Protein AF-W2CU73-F1 (afdb_monomer_lite)

Structure (mmCIF, N/CA/C/O backbone):
data_AF-W2CU73-F1
#
_entry.id   AF-W2CU73-F1
#
loop_
_atom_site.group_PDB
_atom_site.id
_atom_site.type_symbol
_atom_site.label_atom_id
_atom_site.label_alt_id
_atom_site.label_comp_id
_atom_site.label_asym_id
_atom_site.label_entity_id
_atom_site.label_seq_id
_atom_site.pdbx_PDB_ins_code
_atom_site.Cartn_x
_atom_site.Cartn_y
_atom_site.Cartn_z
_atom_site.occupancy
_atom_site.B_iso_or_equiv
_atom_site.auth_seq_id
_atom_site.auth_comp_id
_atom_site.auth_asym_id
_atom_site.auth_atom_id
_atom_site.pdbx_PDB_model_num
ATOM 1 N N . ALA A 1 1 ? 31.460 -11.470 -16.468 1.00 51.22 1 ALA A N 1
ATOM 2 C CA . ALA A 1 1 ? 30.304 -11.856 -15.635 1.00 51.22 1 ALA A CA 1
ATOM 3 C C . ALA A 1 1 ? 29.035 -11.492 -16.392 1.00 51.22 1 ALA A C 1
ATOM 5 O O . ALA A 1 1 ? 28.883 -10.337 -16.770 1.00 51.22 1 ALA A O 1
ATOM 6 N N . HIS A 1 2 ? 28.194 -12.476 -16.702 1.00 55.34 2 HIS A N 1
ATOM 7 C CA . HIS A 1 2 ? 26.915 -12.266 -17.377 1.00 55.34 2 HIS A CA 1
ATOM 8 C C . HIS A 1 2 ? 25.982 -11.537 -16.402 1.00 55.34 2 HIS A C 1
ATOM 10 O O . HIS A 1 2 ? 25.681 -12.085 -15.342 1.00 55.34 2 HIS A O 1
ATOM 16 N N . LEU A 1 3 ? 25.581 -10.294 -16.699 1.00 59.44 3 LEU A N 1
ATOM 17 C CA . LEU A 1 3 ? 24.552 -9.653 -15.882 1.00 59.44 3 LEU A CA 1
ATOM 18 C C . LEU A 1 3 ? 23.264 -10.475 -16.031 1.00 59.44 3 LEU A C 1
ATOM 20 O O . LEU A 1 3 ? 22.884 -10.792 -17.161 1.00 59.44 3 LEU A O 1
ATOM 24 N N . PRO A 1 4 ? 22.594 -10.850 -14.930 1.00 53.09 4 PRO A N 1
ATOM 25 C CA . PRO A 1 4 ? 21.259 -11.414 -15.043 1.00 53.09 4 PRO A CA 1
ATOM 26 C C . PRO A 1 4 ? 20.382 -10.367 -15.747 1.00 53.09 4 PRO A C 1
ATOM 28 O O . PRO A 1 4 ? 20.528 -9.175 -15.478 1.00 53.09 4 PRO A O 1
ATOM 31 N N . PHE A 1 5 ? 19.506 -10.799 -16.656 1.00 55.47 5 PHE A N 1
ATOM 32 C CA . PHE A 1 5 ? 18.643 -9.925 -17.468 1.00 55.47 5 PHE A CA 1
ATOM 33 C C . PHE A 1 5 ? 19.355 -9.117 -18.587 1.00 55.47 5 PHE A C 1
ATOM 35 O O .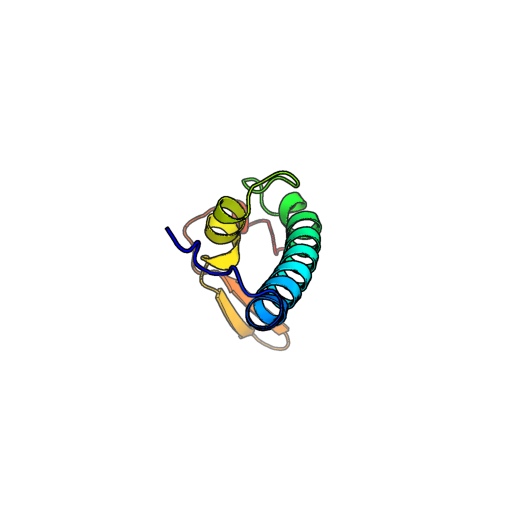 PHE A 1 5 ? 19.026 -7.959 -18.846 1.00 55.47 5 PHE A O 1
ATOM 42 N N . SER A 1 6 ? 20.285 -9.723 -19.327 1.00 58.56 6 SER A N 1
ATOM 43 C CA . SER A 1 6 ? 20.924 -9.118 -20.516 1.00 58.56 6 SER A CA 1
ATOM 44 C C . SER A 1 6 ? 20.134 -9.290 -21.829 1.00 58.56 6 SER A C 1
ATOM 46 O O . SER A 1 6 ? 20.287 -8.477 -22.740 1.00 58.56 6 SER A O 1
ATOM 48 N N . PHE A 1 7 ? 19.260 -10.299 -21.942 1.00 65.88 7 PHE A N 1
ATOM 49 C CA . PHE A 1 7 ? 18.469 -10.543 -23.157 1.00 65.88 7 PHE A CA 1
ATOM 50 C C . PHE A 1 7 ? 17.185 -9.713 -23.197 1.00 65.88 7 PHE A C 1
ATOM 52 O O . PHE A 1 7 ? 16.193 -10.013 -22.538 1.00 65.88 7 PHE A O 1
ATOM 59 N N . MET A 1 8 ? 17.183 -8.663 -24.017 1.00 64.88 8 MET A N 1
ATOM 60 C CA . MET A 1 8 ? 16.074 -7.707 -24.117 1.00 64.88 8 MET A CA 1
ATOM 61 C C . MET A 1 8 ? 14.708 -8.361 -24.399 1.00 64.88 8 MET A C 1
ATOM 63 O O . MET A 1 8 ? 13.708 -7.897 -23.861 1.00 64.88 8 MET A O 1
ATOM 67 N N . ALA A 1 9 ? 14.662 -9.455 -25.169 1.00 68.50 9 ALA A N 1
ATOM 68 C CA . ALA A 1 9 ? 13.429 -10.194 -25.4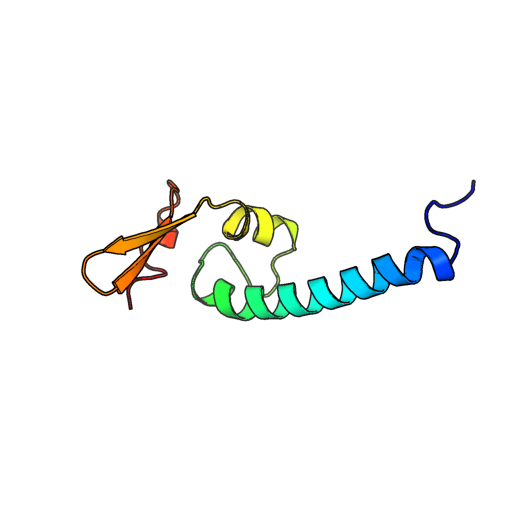55 1.00 68.50 9 ALA A CA 1
ATOM 69 C C . ALA A 1 9 ? 12.859 -10.923 -24.221 1.00 68.50 9 ALA A C 1
ATOM 71 O O . ALA A 1 9 ? 11.654 -10.883 -23.990 1.00 68.50 9 ALA A O 1
ATOM 72 N N . GLU A 1 10 ? 13.714 -11.518 -23.385 1.00 69.56 10 GLU A N 1
ATOM 73 C CA . GLU A 1 10 ? 13.310 -12.209 -22.149 1.00 69.56 10 GLU A CA 1
ATOM 74 C C . GLU A 1 10 ? 12.891 -11.211 -21.055 1.00 69.56 10 GLU A C 1
ATOM 76 O O . GLU A 1 10 ? 11.996 -11.476 -20.252 1.00 69.56 10 GLU A O 1
ATOM 81 N N . ASN A 1 11 ? 13.478 -10.010 -21.069 1.00 78.56 11 ASN A N 1
ATOM 82 C CA . ASN A 1 11 ? 13.245 -8.984 -20.045 1.00 78.56 11 ASN A CA 1
ATOM 83 C C . ASN A 1 11 ? 12.171 -7.971 -20.434 1.00 78.56 11 ASN A C 1
ATOM 85 O O . ASN A 1 11 ? 11.763 -7.166 -19.595 1.00 78.56 11 ASN A O 1
ATOM 89 N N . MET A 1 12 ? 11.689 -8.006 -21.680 1.00 84.69 12 MET A N 1
ATOM 90 C CA . MET A 1 12 ? 10.644 -7.105 -22.164 1.00 84.69 12 MET A CA 1
ATOM 91 C C . MET A 1 12 ? 9.360 -7.260 -21.349 1.00 84.69 12 MET A C 1
ATOM 93 O O . MET A 1 12 ? 8.776 -6.256 -20.945 1.00 84.69 12 MET A O 1
ATOM 97 N N . ALA A 1 13 ? 8.957 -8.497 -21.043 1.00 84.44 13 ALA A N 1
ATOM 98 C CA . ALA A 1 13 ? 7.784 -8.756 -20.214 1.00 84.44 13 ALA A CA 1
ATOM 99 C C . ALA A 1 13 ? 7.953 -8.157 -18.805 1.00 84.44 13 ALA A C 1
ATOM 101 O O . ALA A 1 13 ? 7.084 -7.424 -18.334 1.00 84.44 13 ALA A O 1
ATOM 102 N N . PHE A 1 14 ? 9.106 -8.375 -18.163 1.00 83.44 14 PHE A N 1
ATOM 103 C CA . PHE A 1 14 ? 9.414 -7.798 -16.849 1.00 83.44 14 PHE A CA 1
ATOM 104 C C . PHE A 1 14 ? 9.428 -6.267 -16.869 1.00 83.44 14 PHE A C 1
ATOM 106 O O . PHE A 1 14 ? 8.870 -5.633 -15.973 1.00 83.44 14 PHE A O 1
ATOM 113 N N . MET A 1 15 ? 10.021 -5.658 -17.896 1.00 87.81 15 MET A N 1
ATOM 114 C CA . MET A 1 15 ? 10.053 -4.204 -18.070 1.00 87.81 15 MET A CA 1
ATOM 115 C C . MET A 1 15 ? 8.650 -3.630 -18.295 1.00 87.81 15 MET A C 1
ATOM 117 O O . MET A 1 15 ? 8.289 -2.636 -17.665 1.00 87.81 15 MET A O 1
ATOM 121 N N . MET A 1 16 ? 7.836 -4.280 -19.130 1.00 90.25 16 MET A N 1
ATOM 122 C CA . MET A 1 16 ? 6.463 -3.863 -19.412 1.00 90.25 16 MET A CA 1
ATOM 123 C C . MET A 1 16 ? 5.593 -3.935 -18.151 1.00 90.25 16 MET A C 1
ATOM 125 O O . MET A 1 16 ? 4.936 -2.953 -17.800 1.00 90.25 16 MET A O 1
ATOM 129 N N . VAL A 1 17 ? 5.664 -5.042 -17.406 1.00 92.00 17 VAL A N 1
ATOM 130 C CA . VAL A 1 17 ? 4.958 -5.193 -16.124 1.00 92.00 17 VAL A CA 1
ATOM 131 C C . VAL A 1 17 ? 5.455 -4.162 -15.105 1.00 92.00 17 VAL A C 1
ATOM 133 O O . VAL A 1 17 ? 4.649 -3.524 -14.430 1.00 92.00 17 VAL A O 1
ATOM 136 N N . THR A 1 18 ? 6.767 -3.917 -15.031 1.00 91.75 18 THR A N 1
ATOM 137 C CA . THR A 1 18 ? 7.348 -2.912 -14.124 1.00 91.75 18 THR A CA 1
ATOM 138 C C . THR A 1 18 ? 6.852 -1.502 -14.450 1.00 91.75 18 THR A C 1
ATOM 140 O O . THR A 1 18 ? 6.525 -0.744 -13.536 1.00 91.75 18 THR A O 1
ATOM 143 N N . ALA A 1 19 ? 6.739 -1.148 -15.733 1.00 92.94 19 ALA A N 1
ATOM 144 C CA . ALA A 1 19 ? 6.218 0.146 -16.167 1.00 92.94 19 ALA A CA 1
ATOM 145 C C . ALA A 1 19 ? 4.729 0.312 -15.816 1.00 92.94 19 ALA A C 1
ATOM 147 O O . ALA A 1 19 ? 4.335 1.346 -15.267 1.00 92.94 19 ALA A O 1
ATOM 148 N N . MET A 1 20 ? 3.912 -0.722 -16.046 1.00 95.88 20 MET A N 1
ATOM 149 C CA . MET A 1 20 ? 2.496 -0.727 -15.653 1.00 95.88 20 MET A CA 1
ATOM 150 C C . MET A 1 20 ? 2.336 -0.559 -14.136 1.00 95.88 20 MET A C 1
ATOM 152 O O . MET A 1 20 ? 1.596 0.316 -13.677 1.00 95.88 20 MET A O 1
ATOM 156 N N . LEU A 1 21 ? 3.093 -1.330 -13.351 1.00 93.44 21 LEU A N 1
ATOM 157 C CA . LEU A 1 21 ? 3.103 -1.235 -11.890 1.00 93.44 21 LEU A CA 1
ATOM 158 C C . LEU A 1 21 ? 3.583 0.135 -11.408 1.00 93.44 21 LEU A C 1
ATOM 160 O O . LEU A 1 21 ? 3.044 0.662 -10.435 1.00 93.44 21 LEU A O 1
ATOM 164 N N . LYS A 1 22 ? 4.565 0.744 -12.083 1.00 92.62 22 LYS A N 1
ATOM 165 C CA . LYS A 1 22 ? 5.058 2.082 -11.742 1.00 92.62 22 LYS A CA 1
ATOM 166 C C . LYS A 1 22 ? 3.976 3.142 -11.926 1.00 92.62 22 LYS A C 1
ATOM 168 O O . LYS A 1 22 ? 3.807 3.973 -11.033 1.00 92.62 22 LYS A O 1
ATOM 173 N N . ASN A 1 23 ? 3.240 3.096 -13.034 1.00 93.69 23 ASN A N 1
ATOM 174 C CA . ASN A 1 23 ? 2.132 4.017 -13.291 1.00 93.69 23 ASN A CA 1
ATOM 175 C C . ASN A 1 23 ? 1.029 3.861 -12.238 1.00 93.69 23 ASN A C 1
ATOM 177 O O . ASN A 1 23 ? 0.593 4.849 -11.645 1.00 93.69 23 ASN A O 1
ATOM 181 N N . PHE A 1 24 ? 0.653 2.617 -11.935 1.00 92.38 24 PHE A N 1
ATOM 182 C CA . PHE A 1 24 ? -0.334 2.309 -10.902 1.00 92.38 24 PHE A CA 1
ATOM 183 C C . PHE A 1 24 ? 0.102 2.796 -9.511 1.00 92.38 24 PHE A C 1
ATOM 185 O O . PHE A 1 24 ? -0.649 3.478 -8.816 1.00 92.38 24 PHE A O 1
ATOM 192 N N . TYR A 1 25 ? 1.352 2.522 -9.131 1.00 92.50 25 TYR A N 1
ATOM 193 C CA . TYR A 1 25 ? 1.957 2.998 -7.890 1.00 92.50 25 TYR A CA 1
ATOM 194 C C . TYR A 1 25 ? 1.908 4.526 -7.764 1.00 92.50 25 TYR A C 1
ATOM 196 O O . TYR A 1 25 ? 1.511 5.043 -6.720 1.00 92.50 25 TYR A O 1
ATOM 204 N N . LEU A 1 26 ? 2.305 5.254 -8.814 1.00 92.62 26 LEU A N 1
ATOM 205 C CA . LEU A 1 26 ? 2.319 6.719 -8.802 1.00 92.62 26 LEU A CA 1
ATOM 206 C C . LEU A 1 26 ? 0.908 7.294 -8.644 1.00 92.62 26 LEU A C 1
ATOM 208 O O . LEU A 1 26 ? 0.717 8.248 -7.887 1.00 92.62 26 LEU A O 1
ATOM 212 N N . TYR A 1 27 ? -0.073 6.694 -9.319 1.00 93.00 27 TYR A N 1
ATOM 213 C CA . TYR A 1 27 ? -1.475 7.074 -9.187 1.00 93.00 27 TYR A CA 1
ATOM 214 C C . TYR A 1 27 ? -1.991 6.869 -7.756 1.00 93.00 27 TYR A C 1
ATOM 216 O O . TYR A 1 27 ? -2.546 7.798 -7.159 1.00 93.00 27 TYR A O 1
ATOM 224 N N . LEU A 1 28 ? -1.760 5.680 -7.187 1.00 91.38 28 LEU A N 1
ATOM 225 C CA . LEU A 1 28 ? -2.204 5.331 -5.838 1.00 91.38 28 LEU A CA 1
ATOM 226 C C . LEU A 1 28 ? -1.551 6.203 -4.768 1.00 91.38 28 LEU A C 1
ATOM 228 O O . LEU A 1 28 ? -2.251 6.760 -3.925 1.00 91.38 28 LEU A O 1
ATOM 232 N N . VAL A 1 29 ? -0.225 6.366 -4.810 1.00 92.25 29 VAL A N 1
ATOM 233 C CA . VAL A 1 29 ? 0.494 7.205 -3.842 1.00 92.25 29 VAL A CA 1
ATOM 234 C C . VAL A 1 29 ? -0.031 8.632 -3.862 1.00 92.25 29 VAL A C 1
ATOM 236 O O . VAL A 1 29 ? -0.194 9.211 -2.794 1.00 92.25 29 VAL A O 1
ATOM 239 N N . ARG A 1 30 ? -0.349 9.186 -5.037 1.00 90.81 30 ARG A N 1
ATOM 240 C CA . ARG A 1 30 ? -0.880 10.549 -5.149 1.00 90.81 30 ARG A CA 1
ATOM 241 C C . ARG A 1 30 ? -2.238 10.723 -4.464 1.00 90.81 30 ARG A C 1
ATOM 243 O O . ARG A 1 30 ? -2.471 11.791 -3.912 1.00 90.81 30 ARG A O 1
ATOM 250 N N . HIS A 1 31 ? -3.099 9.707 -4.502 1.00 88.00 31 HIS A N 1
ATOM 251 C CA . HIS A 1 31 ? -4.422 9.745 -3.865 1.00 88.00 31 HIS A CA 1
ATOM 252 C C . HIS A 1 31 ? -4.348 9.435 -2.366 1.00 88.00 31 HIS A C 1
ATOM 254 O O . HIS A 1 31 ? -5.005 10.078 -1.554 1.00 88.00 31 HIS A O 1
ATOM 260 N N . ILE A 1 32 ? -3.532 8.452 -1.988 1.00 87.38 32 ILE A N 1
ATOM 261 C CA . ILE A 1 32 ? -3.475 7.939 -0.616 1.00 87.38 32 ILE A CA 1
ATOM 262 C C . ILE A 1 32 ? -2.599 8.819 0.279 1.00 87.38 32 ILE A C 1
ATOM 264 O O . ILE A 1 32 ? -2.879 8.921 1.471 1.00 87.38 32 ILE A O 1
ATOM 268 N N . SER A 1 33 ? -1.570 9.487 -0.258 1.00 87.94 33 SER A N 1
ATOM 269 C CA . SER A 1 33 ? -0.680 10.350 0.537 1.00 87.94 33 SER A CA 1
ATOM 270 C C . SER A 1 33 ? -1.410 11.489 1.238 1.00 87.94 33 SER A C 1
ATOM 272 O O . SER A 1 33 ? -0.975 11.941 2.288 1.00 87.94 33 SER A O 1
ATOM 274 N N . ASP A 1 34 ? -2.513 11.958 0.654 1.00 85.06 34 ASP A N 1
ATOM 275 C CA . ASP A 1 34 ? -3.283 13.071 1.214 1.00 85.06 34 ASP A CA 1
ATOM 276 C C . ASP A 1 34 ? -4.142 12.615 2.406 1.00 85.06 34 ASP A C 1
ATOM 278 O O . ASP A 1 34 ? -4.542 13.427 3.234 1.00 85.06 34 ASP A O 1
ATOM 282 N N . LYS A 1 35 ? -4.379 11.304 2.531 1.00 84.25 35 LYS A N 1
ATOM 283 C CA . LYS A 1 35 ? -5.142 10.703 3.628 1.00 84.25 35 LYS A CA 1
ATOM 284 C C . LYS A 1 35 ? -4.236 10.055 4.680 1.00 84.25 35 LYS A C 1
ATOM 286 O O . LYS A 1 35 ? -4.468 10.185 5.877 1.00 84.25 35 LYS A O 1
ATOM 291 N N . VAL A 1 36 ? -3.177 9.366 4.258 1.00 85.00 36 VAL A N 1
ATOM 292 C CA . VAL A 1 36 ? -2.284 8.609 5.142 1.00 85.00 36 VAL A CA 1
ATOM 293 C C . VAL A 1 36 ? -1.073 9.462 5.519 1.00 85.00 36 VAL A C 1
ATOM 295 O O . VAL A 1 36 ? -0.087 9.503 4.791 1.00 85.00 36 VAL A O 1
ATOM 298 N N . LYS A 1 37 ? -1.113 10.088 6.704 1.00 83.62 37 LYS A N 1
ATOM 299 C CA . LYS A 1 37 ? -0.082 11.020 7.220 1.00 83.62 37 LYS A CA 1
ATOM 300 C C . LYS A 1 37 ? 1.390 10.579 7.024 1.00 83.62 37 LYS A C 1
ATOM 302 O O . LYS A 1 37 ? 2.196 11.418 6.625 1.00 83.62 37 LYS A O 1
ATOM 307 N N . PRO A 1 38 ? 1.802 9.315 7.276 1.00 85.25 38 PRO A N 1
ATOM 308 C CA . PRO A 1 38 ? 3.200 8.904 7.070 1.00 85.25 38 PRO A CA 1
ATOM 309 C C . PRO A 1 38 ? 3.605 8.703 5.598 1.00 85.25 38 PRO A C 1
ATOM 311 O O . PRO A 1 38 ? 4.786 8.498 5.307 1.00 85.25 38 PRO A O 1
ATOM 314 N N . LEU A 1 39 ? 2.660 8.745 4.658 1.00 88.44 39 LEU A N 1
ATOM 315 C CA . LEU A 1 39 ? 2.909 8.612 3.228 1.00 88.44 39 LEU A CA 1
ATOM 316 C C . LEU A 1 39 ? 2.977 9.991 2.567 1.00 88.44 39 LEU A C 1
ATOM 318 O O . LEU A 1 39 ? 2.018 10.748 2.575 1.00 88.44 39 LEU A O 1
ATOM 322 N N . LYS A 1 40 ? 4.108 10.306 1.933 1.00 89.25 40 LYS A N 1
ATOM 323 C CA . LYS A 1 40 ? 4.279 11.508 1.108 1.00 89.25 40 LYS A CA 1
ATOM 324 C C . LYS A 1 40 ? 4.169 11.139 -0.369 1.00 89.25 40 LYS A C 1
ATOM 326 O O . LYS A 1 40 ? 4.515 10.025 -0.756 1.00 89.25 40 LYS A O 1
ATOM 331 N N . LYS A 1 41 ? 3.810 12.105 -1.221 1.00 88.88 41 LYS A N 1
ATOM 332 C CA . LYS A 1 41 ? 3.807 11.938 -2.693 1.00 88.88 41 LYS A CA 1
ATOM 333 C C . LYS A 1 41 ? 5.171 11.500 -3.243 1.00 88.88 41 LYS A C 1
ATOM 335 O O . LYS A 1 41 ? 5.247 10.795 -4.242 1.00 88.88 41 LYS A O 1
ATOM 340 N N . THR A 1 42 ? 6.248 11.888 -2.559 1.00 90.06 42 THR A N 1
ATOM 341 C CA . THR A 1 42 ? 7.641 11.552 -2.888 1.00 90.06 42 THR A CA 1
ATOM 342 C C . THR A 1 42 ? 8.171 10.318 -2.151 1.00 90.06 42 THR A C 1
ATOM 344 O O . THR A 1 42 ? 9.343 9.969 -2.314 1.00 90.06 42 THR A O 1
ATOM 347 N N . SER A 1 43 ? 7.350 9.648 -1.331 1.00 90.25 43 SER A N 1
ATOM 348 C CA . SER A 1 43 ? 7.763 8.431 -0.631 1.00 90.25 43 SER A CA 1
ATOM 349 C C . SER A 1 43 ? 8.228 7.366 -1.625 1.00 90.25 43 SER A C 1
ATOM 351 O O . SER A 1 43 ? 7.764 7.293 -2.761 1.00 90.25 43 SER A O 1
ATOM 353 N N . ARG A 1 44 ? 9.179 6.531 -1.197 1.00 90.81 44 ARG A N 1
ATOM 354 C CA . ARG A 1 44 ? 9.669 5.394 -1.989 1.00 90.81 44 ARG A CA 1
ATOM 355 C C . ARG A 1 44 ? 8.680 4.226 -1.931 1.00 90.81 44 ARG A C 1
ATOM 357 O O . ARG A 1 44 ? 7.944 4.084 -0.956 1.00 90.81 44 ARG A O 1
ATOM 364 N N . LEU A 1 45 ? 8.775 3.315 -2.905 1.00 91.56 45 LEU A N 1
ATOM 365 C CA . LEU A 1 45 ? 7.920 2.124 -2.998 1.00 91.56 45 LEU A CA 1
ATOM 366 C C . LEU A 1 45 ? 7.913 1.288 -1.707 1.00 91.56 45 LEU A C 1
ATOM 368 O O . LEU A 1 45 ? 6.853 0.871 -1.260 1.00 91.56 45 LEU A O 1
ATOM 372 N N . LYS A 1 46 ? 9.069 1.102 -1.053 1.00 92.44 46 LYS A N 1
ATOM 373 C CA . LYS A 1 46 ? 9.151 0.353 0.217 1.00 92.44 46 LYS A CA 1
ATOM 374 C C . LYS A 1 46 ? 8.281 0.957 1.325 1.00 92.44 46 LYS A C 1
ATOM 376 O O . LYS A 1 46 ? 7.632 0.218 2.054 1.00 92.44 46 LYS A O 1
ATOM 381 N N . ALA A 1 47 ? 8.245 2.286 1.433 1.00 91.69 47 ALA A N 1
ATOM 382 C CA . ALA A 1 47 ? 7.420 2.967 2.427 1.00 91.69 47 ALA A CA 1
ATOM 383 C C . ALA A 1 47 ? 5.928 2.820 2.097 1.00 91.69 47 ALA A C 1
ATOM 385 O O . ALA A 1 47 ? 5.129 2.567 2.991 1.00 91.69 47 ALA A O 1
ATOM 386 N N . PHE A 1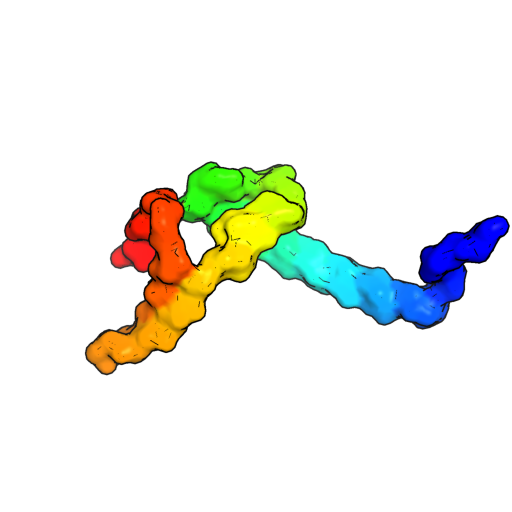 48 ? 5.554 2.905 0.818 1.00 91.81 48 PHE A N 1
ATOM 387 C CA . PHE A 1 48 ? 4.187 2.617 0.377 1.00 91.81 48 PHE A CA 1
ATOM 388 C C . PHE A 1 48 ? 3.755 1.189 0.693 1.00 91.81 48 PHE A C 1
ATOM 390 O O . PHE A 1 48 ? 2.672 0.996 1.238 1.00 91.81 48 PHE A O 1
ATOM 397 N N . ILE A 1 49 ? 4.615 0.203 0.435 1.00 92.06 49 ILE A N 1
ATOM 398 C CA . ILE A 1 49 ? 4.320 -1.189 0.779 1.00 92.06 49 ILE A CA 1
ATOM 399 C C . ILE A 1 49 ? 4.102 -1.317 2.291 1.00 92.06 49 ILE A C 1
ATOM 401 O O . ILE A 1 49 ? 3.049 -1.776 2.713 1.00 92.06 49 ILE A O 1
ATOM 405 N N . LEU A 1 50 ? 5.034 -0.818 3.106 1.00 90.94 50 LEU A N 1
ATOM 406 C CA . LEU A 1 50 ? 4.958 -0.910 4.567 1.00 90.9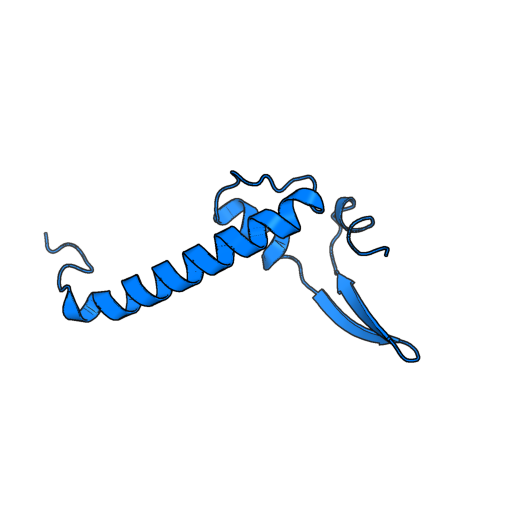4 50 LEU A CA 1
ATOM 407 C C . LEU A 1 50 ? 3.726 -0.213 5.164 1.00 90.94 50 LEU A C 1
ATOM 409 O O . LEU A 1 50 ? 3.109 -0.703 6.118 1.00 90.94 50 LEU A O 1
ATOM 413 N N . HIS A 1 51 ? 3.414 0.984 4.668 1.00 89.06 51 HIS A N 1
ATOM 414 C CA . HIS A 1 51 ? 2.371 1.809 5.255 1.00 89.06 51 HIS A CA 1
ATOM 415 C C . HIS A 1 51 ? 0.991 1.453 4.735 1.00 89.06 51 HIS A C 1
ATOM 417 O O . HIS A 1 51 ? 0.086 1.456 5.561 1.00 89.06 51 HIS A O 1
ATOM 423 N N . PHE A 1 52 ? 0.842 1.113 3.452 1.00 88.69 52 PHE A N 1
ATOM 424 C CA . PHE A 1 52 ? -0.446 0.855 2.807 1.00 88.69 52 PHE A CA 1
ATOM 425 C C . PHE A 1 52 ? -0.666 -0.629 2.479 1.00 88.69 52 PHE A C 1
ATOM 427 O O . PHE A 1 52 ? -1.595 -1.227 3.007 1.00 88.69 52 PHE A O 1
ATOM 434 N N . VAL A 1 53 ? 0.195 -1.246 1.662 1.00 90.44 53 VAL A N 1
ATOM 435 C CA . VAL A 1 53 ? -0.037 -2.611 1.131 1.00 90.44 53 VAL A CA 1
ATOM 436 C C . VAL A 1 53 ? 0.004 -3.684 2.222 1.00 90.44 53 VAL A C 1
ATOM 438 O O . VAL A 1 53 ? -0.794 -4.613 2.210 1.00 90.44 53 VAL A O 1
ATOM 441 N N . SER A 1 54 ? 0.923 -3.563 3.178 1.00 91.81 54 SER A N 1
ATOM 442 C CA . SER A 1 54 ? 1.097 -4.526 4.270 1.00 91.81 54 SER A CA 1
ATOM 443 C C . SER A 1 54 ? 0.042 -4.402 5.374 1.00 91.81 54 SER A C 1
ATOM 445 O O . SER A 1 54 ? 0.138 -5.114 6.370 1.00 91.81 54 SER A O 1
ATOM 447 N N . VAL A 1 55 ? -0.927 -3.488 5.256 1.00 90.69 55 VAL A N 1
ATOM 448 C CA . VAL A 1 55 ? -2.003 -3.352 6.242 1.00 90.69 55 VAL A CA 1
ATOM 449 C C . VAL A 1 55 ? -3.096 -4.374 5.926 1.00 90.69 55 VAL A C 1
ATOM 451 O O . VAL A 1 55 ? -3.726 -4.274 4.874 1.00 90.69 55 VAL A O 1
ATOM 454 N N . PRO A 1 56 ? -3.350 -5.351 6.812 1.00 91.81 56 PRO A N 1
ATOM 455 C CA . PRO A 1 56 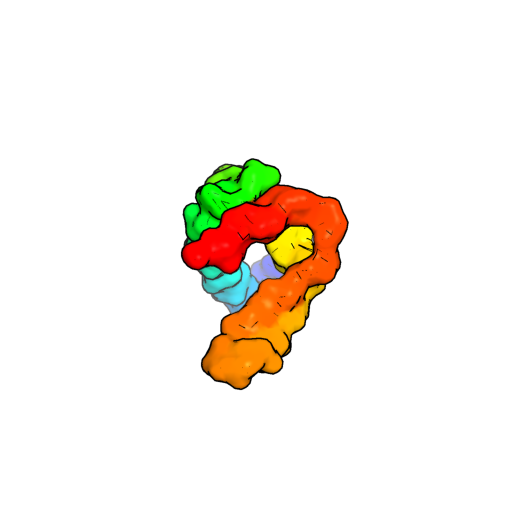? -4.400 -6.329 6.581 1.00 91.81 56 PRO A CA 1
ATOM 456 C C . PRO A 1 56 ? -5.773 -5.659 6.671 1.00 91.81 56 PRO A C 1
ATOM 458 O O . PRO A 1 56 ? -6.047 -4.869 7.580 1.00 91.81 56 PRO A O 1
ATOM 461 N N . ALA A 1 57 ? -6.644 -6.000 5.726 1.00 90.94 57 ALA A N 1
ATOM 462 C CA . ALA A 1 57 ? -7.985 -5.450 5.629 1.00 90.94 57 ALA A CA 1
ATOM 463 C C . ALA A 1 57 ? -8.992 -6.526 5.214 1.00 90.94 57 ALA A C 1
ATOM 465 O O . ALA A 1 57 ? -8.646 -7.478 4.512 1.00 90.94 57 ALA A O 1
ATOM 466 N N . LYS A 1 58 ? -10.249 -6.363 5.625 1.00 91.81 58 LYS A N 1
ATOM 467 C CA . LYS A 1 58 ? -11.364 -7.226 5.225 1.00 91.81 58 LYS A CA 1
ATOM 468 C C . LYS A 1 58 ? -12.568 -6.376 4.865 1.00 91.81 58 LYS A C 1
ATOM 470 O O . LYS A 1 58 ? -12.979 -5.511 5.632 1.00 91.81 58 LYS A O 1
ATOM 475 N N . TRP A 1 59 ? -13.165 -6.674 3.720 1.00 91.25 59 TRP A N 1
ATOM 476 C CA . TRP A 1 59 ? -14.454 -6.114 3.341 1.00 91.25 59 TRP A CA 1
ATOM 477 C C . TRP A 1 59 ? -15.557 -6.882 4.074 1.00 91.25 59 TRP A C 1
ATOM 479 O O . TRP A 1 59 ? -15.644 -8.109 3.971 1.00 91.25 59 TRP A O 1
ATOM 489 N N . VAL A 1 60 ? -16.359 -6.176 4.864 1.00 91.25 60 VAL A N 1
ATOM 490 C CA . VAL A 1 60 ? -17.443 -6.751 5.665 1.00 91.25 60 VAL A CA 1
ATOM 491 C C . VAL A 1 60 ? -18.758 -6.110 5.240 1.00 91.25 60 VAL A C 1
ATOM 493 O O . VAL A 1 60 ? -18.858 -4.891 5.107 1.00 91.25 60 VAL A O 1
ATOM 496 N N . ARG A 1 61 ? -19.778 -6.942 5.015 1.00 92.75 61 ARG A N 1
ATOM 497 C CA . ARG A 1 61 ? -21.146 -6.477 4.784 1.00 92.75 61 ARG A CA 1
ATOM 498 C C . ARG A 1 61 ? -21.785 -6.177 6.136 1.00 92.75 61 ARG A C 1
ATOM 500 O O . ARG A 1 61 ? -22.054 -7.105 6.894 1.00 92.75 61 ARG A O 1
ATOM 507 N N . THR A 1 62 ? -22.049 -4.907 6.416 1.00 88.94 62 THR A N 1
ATOM 508 C CA . THR A 1 62 ? -22.726 -4.477 7.646 1.00 88.94 62 THR A CA 1
ATOM 509 C C . THR A 1 62 ? -24.020 -3.769 7.263 1.00 88.94 62 THR A C 1
ATOM 511 O O . THR A 1 62 ? -24.012 -2.733 6.596 1.00 88.94 62 THR A O 1
ATOM 514 N N . GLY A 1 63 ? -25.159 -4.367 7.625 1.00 87.19 63 GLY A N 1
ATOM 515 C CA . GLY A 1 63 ? -26.477 -3.903 7.187 1.00 87.19 63 GLY A CA 1
ATOM 516 C C . GLY A 1 63 ? -26.626 -3.961 5.660 1.00 87.19 63 GLY A C 1
ATOM 517 O O . GLY A 1 63 ? -26.740 -5.040 5.080 1.00 87.19 63 GLY A O 1
ATOM 518 N N . ARG A 1 64 ? -26.626 -2.793 4.999 1.00 90.19 64 ARG A N 1
ATOM 519 C CA . ARG A 1 64 ? -26.745 -2.648 3.529 1.00 90.19 64 ARG A CA 1
ATOM 520 C C . ARG A 1 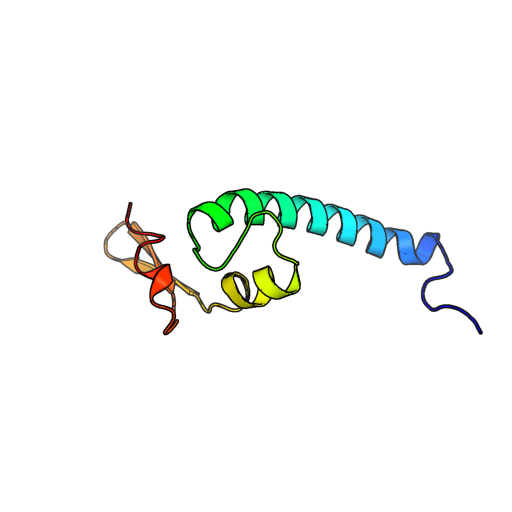64 ? -25.507 -2.046 2.859 1.00 90.19 64 ARG A C 1
ATOM 522 O O . ARG A 1 64 ? -25.500 -1.881 1.639 1.00 90.19 64 ARG A O 1
ATOM 529 N N . GLN A 1 65 ? -24.468 -1.743 3.628 1.00 89.50 65 GLN A N 1
ATOM 530 C CA . GLN A 1 65 ? -23.226 -1.165 3.127 1.00 89.50 65 GLN A CA 1
ATOM 531 C C . GLN A 1 65 ? -22.102 -2.193 3.208 1.00 89.50 65 GLN A C 1
ATOM 533 O O . GLN A 1 65 ? -22.117 -3.105 4.038 1.00 89.50 65 GLN A O 1
ATOM 538 N N . ASN A 1 66 ? -21.134 -2.062 2.308 1.00 88.56 66 ASN A N 1
ATOM 539 C CA . ASN A 1 66 ? -19.877 -2.765 2.460 1.00 88.56 66 ASN A CA 1
ATOM 540 C C . ASN A 1 66 ? -18.858 -1.809 3.083 1.00 88.56 66 ASN A C 1
ATOM 542 O O . ASN A 1 66 ? -18.705 -0.691 2.596 1.00 88.56 66 ASN A O 1
ATOM 546 N N . VAL A 1 67 ? -18.186 -2.255 4.140 1.00 87.69 67 VAL A N 1
ATOM 547 C CA . VAL A 1 67 ? -17.238 -1.451 4.919 1.00 87.69 67 VAL A CA 1
ATOM 548 C C . VAL A 1 67 ? -15.879 -2.153 4.946 1.00 87.69 67 VAL A C 1
ATOM 550 O O . VAL A 1 67 ? -15.817 -3.381 5.059 1.00 87.69 67 VAL A O 1
ATOM 553 N N . LEU A 1 68 ? -14.783 -1.391 4.833 1.00 87.75 68 LEU A N 1
ATOM 554 C CA . LEU A 1 68 ? -13.416 -1.921 4.898 1.00 87.75 68 LEU A CA 1
ATOM 555 C C . LEU A 1 68 ? -12.942 -1.851 6.335 1.00 87.75 68 LEU A C 1
ATOM 557 O O . LEU A 1 68 ? -12.609 -0.780 6.830 1.00 87.75 68 LEU A O 1
ATOM 561 N N . ASN A 1 69 ? -12.858 -3.005 6.983 1.00 88.56 69 ASN A N 1
ATOM 562 C CA . ASN A 1 69 ? -12.239 -3.101 8.292 1.00 88.56 69 ASN A CA 1
ATOM 563 C C . ASN A 1 69 ? -10.735 -3.284 8.128 1.00 88.56 69 ASN A C 1
ATOM 565 O O . ASN A 1 69 ? -10.287 -4.217 7.462 1.00 88.56 69 ASN A O 1
ATOM 569 N N . LEU A 1 70 ? -9.963 -2.405 8.759 1.00 89.50 70 LEU A N 1
ATOM 570 C CA . LEU A 1 70 ? -8.503 -2.455 8.789 1.00 89.50 70 LEU A CA 1
ATOM 571 C C . LEU A 1 70 ? -8.057 -3.033 10.129 1.00 89.50 70 LEU A C 1
ATOM 573 O O . LEU A 1 70 ? -8.482 -2.560 11.180 1.00 89.50 70 LEU A O 1
ATOM 577 N N . TYR A 1 71 ? -7.173 -4.026 10.103 1.00 89.56 71 TYR A N 1
ATOM 578 C CA . TYR A 1 71 ? -6.657 -4.672 11.312 1.00 89.56 71 TYR A CA 1
ATOM 579 C C . TYR A 1 71 ? -5.253 -4.158 11.615 1.00 89.56 71 TYR A C 1
ATOM 581 O O . TYR A 1 71 ? -4.244 -4.782 11.299 1.00 89.56 71 TYR A O 1
ATOM 589 N N . THR A 1 72 ? -5.173 -2.963 12.188 1.00 89.31 72 THR A N 1
ATOM 590 C CA . THR A 1 72 ? -3.897 -2.288 12.425 1.00 89.31 72 THR A CA 1
ATOM 591 C C . THR A 1 72 ? -3.937 -1.480 13.712 1.00 89.31 72 THR A C 1
ATOM 593 O O . THR A 1 72 ? -4.950 -0.871 14.033 1.00 89.31 72 THR A O 1
ATOM 596 N N . ASN A 1 73 ? -2.819 -1.431 14.435 1.00 87.19 73 ASN A N 1
ATOM 597 C CA . ASN A 1 73 ? -2.641 -0.572 15.613 1.00 87.19 73 ASN A CA 1
ATOM 598 C C . ASN A 1 73 ? -2.228 0.865 15.239 1.00 87.19 73 ASN A C 1
ATOM 600 O O . ASN A 1 73 ? -1.831 1.660 16.087 1.00 87.19 73 ASN A O 1
ATOM 604 N N . LYS A 1 74 ? -2.238 1.189 13.944 1.00 85.88 74 LYS A N 1
ATOM 605 C CA . LYS A 1 74 ? -1.767 2.465 13.419 1.00 85.88 74 LYS A CA 1
ATOM 606 C C . LYS A 1 74 ? -2.897 3.499 13.461 1.00 85.88 74 LYS A C 1
ATOM 608 O O . LYS A 1 74 ? -3.713 3.567 12.546 1.00 85.88 74 LYS A O 1
ATOM 613 N N . ASN A 1 75 ? -2.887 4.343 14.492 1.00 83.50 75 ASN A N 1
ATOM 614 C CA . ASN A 1 75 ? -3.950 5.319 14.784 1.00 83.50 75 ASN A CA 1
ATOM 615 C C . ASN A 1 75 ? -4.268 6.293 13.639 1.00 83.50 75 ASN A C 1
ATOM 617 O O . ASN A 1 75 ? -5.394 6.756 13.524 1.00 83.50 75 ASN A O 1
ATOM 621 N N . TYR A 1 76 ? -3.311 6.582 12.754 1.00 84.69 76 TYR A N 1
ATOM 622 C CA . TYR A 1 76 ? -3.546 7.486 11.625 1.00 84.69 76 TYR A CA 1
ATOM 623 C C . TYR A 1 76 ? -4.534 6.943 10.584 1.00 84.69 76 TYR A C 1
ATOM 625 O O . TYR A 1 76 ? -4.941 7.707 9.722 1.00 84.69 76 TYR A O 1
ATOM 633 N N . TYR A 1 77 ? -4.916 5.662 10.635 1.00 85.00 77 TYR A N 1
ATOM 634 C CA . TYR A 1 77 ? -5.977 5.109 9.788 1.00 85.00 77 TYR A CA 1
ATOM 635 C C . TYR A 1 77 ? -7.389 5.349 10.325 1.00 85.00 77 TYR A C 1
ATOM 637 O O . TYR A 1 77 ? -8.339 5.208 9.560 1.00 85.00 77 TYR A O 1
ATOM 645 N N . ALA A 1 78 ? -7.533 5.734 11.598 1.00 78.38 78 ALA A N 1
ATOM 646 C CA . ALA A 1 78 ? -8.839 5.955 12.214 1.00 78.38 78 ALA A CA 1
ATOM 647 C C . ALA A 1 78 ? -9.631 7.076 11.519 1.00 78.38 78 ALA A C 1
ATOM 649 O O . ALA A 1 78 ? -10.845 6.991 11.421 1.00 78.38 78 ALA A O 1
ATOM 650 N N . GLU A 1 79 ? -8.942 8.086 10.985 1.00 72.06 79 GLU A N 1
ATOM 651 C CA . GLU A 1 79 ? -9.545 9.266 10.346 1.00 72.06 79 GLU A CA 1
ATOM 652 C C . GLU A 1 79 ? -9.658 9.136 8.812 1.00 72.06 79 GLU A C 1
ATOM 654 O O . GLU A 1 79 ? -10.207 10.012 8.154 1.00 72.06 79 GLU A O 1
ATOM 659 N N . VAL A 1 80 ? -9.101 8.078 8.207 1.00 70.62 80 VAL A N 1
ATOM 660 C CA . VAL A 1 80 ? -8.888 8.012 6.744 1.00 70.62 80 VAL A CA 1
ATOM 661 C C . VAL A 1 80 ? -10.156 7.668 5.966 1.00 70.62 80 VAL A C 1
ATOM 663 O O . VAL A 1 80 ? -10.331 8.156 4.849 1.00 70.62 80 VAL A O 1
ATOM 666 N N . PHE A 1 81 ? -11.008 6.818 6.540 1.00 66.38 81 PHE A N 1
ATOM 667 C CA . PHE A 1 81 ? -12.179 6.233 5.876 1.00 66.38 81 PHE A CA 1
ATOM 668 C C . PHE A 1 81 ? -13.505 6.643 6.529 1.00 66.38 81 PHE A C 1
ATOM 670 O O . PHE A 1 81 ? -14.525 6.003 6.295 1.00 66.38 81 PHE A O 1
ATOM 677 N N . ILE A 1 82 ? -13.478 7.680 7.368 1.00 59.75 82 ILE A N 1
ATOM 678 C CA . ILE A 1 82 ? -14.691 8.335 7.850 1.00 59.75 82 ILE A CA 1
ATOM 679 C C . ILE A 1 82 ? -15.062 9.350 6.768 1.00 59.75 82 ILE A C 1
ATOM 681 O O . ILE A 1 82 ? -14.321 10.310 6.547 1.00 59.75 82 ILE A O 1
ATOM 685 N N . GLU A 1 83 ? -16.133 9.061 6.036 1.00 51.16 83 GLU A N 1
ATOM 686 C CA . GLU A 1 83 ? -16.722 9.940 5.020 1.00 51.16 83 GLU A CA 1
ATOM 687 C C . GLU A 1 83 ? -17.899 10.716 5.618 1.00 51.16 83 GLU A C 1
ATOM 689 O O . GLU A 1 83 ? -18.696 10.089 6.357 1.00 51.16 83 GLU A O 1
#

Foldseek 3Di:
DDDPPPDCVVCVVVVVVVVVVVVVVLVVLVVCCVQQVQRDSPDDPVSCCVRPVPWDWDFDDDPNDTDIDTDDPDCSVVRRPPD

Sequence (83 aa):
AHLPFSFMAENMAFMMVTAMLKNFYLYLVRHISDKVKPLKKTSRLKAFILHFVSVPAKWVRTGRQNVLNLYTNKNYYAEVFIE

Organism: NCBI:txid1411021

Radius of gyration: 17.6 Å; chains: 1; bounding box: 57×25×41 Å

Secondary structure (DSSP, 8-state):
---TT--HHHHHHHHHHHHHHHHHHHHHHHHHTTTSTT--TT--HHHHIIIIITS-EEEEEETTEEEEEE----GGGTTTS--

pLDDT: mean 84.16, std 11.49, range [51.16, 95.88]